Protein AF-A0A938Z737-F1 (afdb_monomer)

Sequence (144 aa):
MKSNNAAANGGSSPQPKPQPKPKRRRKRLPRWADRLITIVIILIGVGLMTWPWILDRLEASGVFNQISTVSSTVDALSEEERERILLQARSFNEQLAGEATEL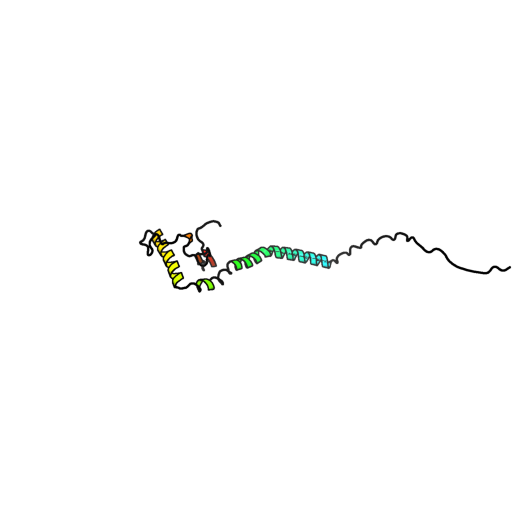PADQIEPYDQQLIFDRDPMMSWVEIPSIDVSMPIYHGTSEE

pLDDT: mean 71.48, std 18.71, range [34.88, 94.38]

Secondary structure (DSSP, 8-state):
---------------PPPPPPP-----PPPHHHHHHHHHHHHHHHHHHHHHHHHHHHHHTTTSTTSSSSSHHHHTTS-HHHHHHHHHHHHHHHHHHHT---SS-TTTSPPGGGTT-BTTBSEEEEEEEGGGTEEEEEESS----

Foldseek 3Di:
DDDDDDDDDDDDDDDDDDDDDDDPPPDPDPVVVVVVVVVVVVVVVVCVVCVVVVVVVVVVCVVVVPPPPVVVQVVVDDPVNVVVLVLLVQQVVCVVVVHDGPDDPVPRDDPQPRQDGPNDQFNAWDADPVVRDIGTDGPDDDPD

Nearest PDB structures (foldseek):
  4d7w-assembly1_A  TM=7.894E-01  e=2.690E-03  Streptococcus agalactiae COH1

Mean predicted aligned error: 19.84 Å

Radius of gyration: 42.16 Å; Cα contacts (8 Å, |Δi|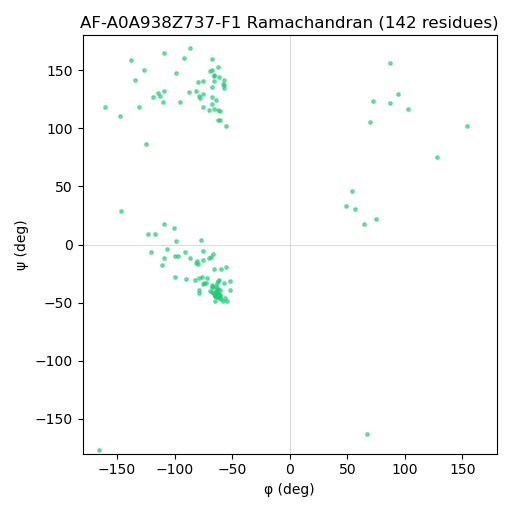>4): 63; chains: 1; bounding box: 107×69×103 Å

Solvent-accessible surface area (backbone atoms only — not comparable to full-atom values): 9421 Å² total; per-residue (Å²): 136,91,85,84,84,82,87,86,88,88,87,86,85,88,83,85,77,86,74,84,78,82,78,82,76,77,77,74,77,55,76,66,56,57,53,49,51,52,51,50,52,52,49,50,52,51,48,60,69,45,39,63,62,53,46,50,54,56,49,64,46,56,74,63,66,70,63,78,72,46,60,68,55,63,72,62,53,52,72,67,56,52,50,50,44,50,49,43,46,48,25,43,51,27,51,74,72,70,48,89,42,89,51,60,83,90,75,47,69,57,78,94,61,50,53,61,52,96,87,41,71,54,58,49,70,50,78,41,78,94,76,74,44,75,46,80,36,56,79,82,82,69,95,120

Structure (mmCIF, N/CA/C/O backbone):
data_AF-A0A938Z737-F1
#
_entry.id   AF-A0A938Z737-F1
#
loop_
_atom_site.group_PDB
_atom_site.id
_atom_site.type_symbol
_atom_site.label_atom_id
_atom_site.label_alt_id
_atom_site.label_comp_id
_atom_site.label_asym_id
_atom_site.label_entity_id
_atom_site.label_seq_id
_atom_site.pdbx_PDB_ins_code
_atom_site.Cartn_x
_atom_site.Cartn_y
_atom_site.Cartn_z
_atom_site.occupancy
_atom_site.B_iso_or_equiv
_atom_site.auth_seq_id
_atom_site.auth_comp_id
_atom_site.auth_asym_id
_atom_site.auth_atom_id
_atom_site.pdbx_PDB_model_num
ATOM 1 N N . MET A 1 1 ? 86.604 52.213 -77.328 1.00 43.50 1 MET A N 1
ATOM 2 C CA . MET A 1 1 ? 86.761 52.885 -76.019 1.00 43.50 1 MET A CA 1
ATOM 3 C C . MET A 1 1 ? 86.029 52.078 -74.962 1.00 43.50 1 MET A C 1
ATOM 5 O O . MET A 1 1 ? 84.977 51.530 -75.253 1.00 43.50 1 MET A O 1
ATOM 9 N N . LYS A 1 2 ? 86.669 51.932 -73.801 1.00 42.00 2 LYS A N 1
ATOM 10 C CA . LYS A 1 2 ? 86.234 51.166 -72.628 1.00 42.00 2 LYS A CA 1
ATOM 11 C C . LYS A 1 2 ? 84.979 51.773 -71.991 1.00 42.00 2 LYS A C 1
ATOM 13 O O . LYS A 1 2 ? 84.987 52.979 -71.781 1.00 42.00 2 LYS A O 1
ATOM 18 N N . SER A 1 3 ? 84.055 50.921 -71.546 1.00 44.44 3 SER A N 1
ATOM 19 C CA . SER A 1 3 ? 83.299 51.128 -70.302 1.00 44.44 3 SER A CA 1
ATOM 20 C C . SER A 1 3 ? 82.988 49.766 -69.687 1.00 44.44 3 SER A C 1
ATOM 22 O O . SER A 1 3 ? 82.225 48.983 -70.244 1.00 44.44 3 SER A O 1
ATOM 24 N N . ASN A 1 4 ? 83.627 49.488 -68.555 1.00 45.28 4 ASN A N 1
ATOM 25 C CA . ASN A 1 4 ? 83.365 48.341 -67.699 1.00 45.28 4 ASN A CA 1
ATOM 26 C C . ASN A 1 4 ? 82.338 48.716 -66.615 1.00 45.28 4 ASN A C 1
ATOM 28 O O . ASN A 1 4 ? 82.277 49.870 -66.201 1.00 45.28 4 ASN A O 1
ATOM 32 N N . ASN A 1 5 ? 81.740 47.663 -66.054 1.00 42.97 5 ASN A N 1
ATOM 33 C CA . ASN A 1 5 ? 81.481 47.440 -64.626 1.00 42.97 5 ASN A CA 1
ATOM 34 C C . ASN A 1 5 ? 80.148 47.820 -63.957 1.00 42.97 5 ASN A C 1
ATOM 36 O O . ASN A 1 5 ? 79.731 48.969 -63.920 1.00 42.97 5 ASN A O 1
ATOM 40 N N . ALA A 1 6 ? 79.675 46.772 -63.261 1.00 41.12 6 ALA A N 1
ATOM 41 C CA . ALA A 1 6 ? 79.116 46.705 -61.907 1.00 41.12 6 ALA A CA 1
ATOM 42 C C . ALA A 1 6 ? 77.735 47.350 -61.694 1.00 41.12 6 ALA A C 1
ATOM 44 O O . ALA A 1 6 ? 77.565 48.554 -61.773 1.00 41.12 6 ALA A O 1
ATOM 45 N N . ALA A 1 7 ? 76.671 46.559 -61.563 1.00 43.31 7 ALA A N 1
ATOM 46 C CA . ALA A 1 7 ? 76.305 45.731 -60.407 1.00 43.31 7 ALA A CA 1
ATOM 47 C C . ALA A 1 7 ? 75.809 46.534 -59.190 1.00 43.31 7 ALA A C 1
ATOM 49 O O . ALA A 1 7 ? 76.548 47.308 -58.593 1.00 43.31 7 ALA A O 1
ATOM 50 N N . ALA A 1 8 ? 74.592 46.149 -58.787 1.00 41.94 8 ALA A N 1
ATOM 51 C CA . ALA A 1 8 ? 74.086 46.035 -57.421 1.00 41.94 8 ALA A CA 1
ATOM 52 C C . ALA A 1 8 ? 73.148 47.133 -56.869 1.00 41.94 8 ALA A C 1
ATOM 54 O O . ALA A 1 8 ? 73.544 48.247 -56.553 1.00 41.94 8 ALA A O 1
ATOM 55 N N . ASN A 1 9 ? 71.934 46.640 -56.590 1.00 38.84 9 ASN A N 1
ATOM 56 C CA . ASN A 1 9 ? 71.134 46.826 -55.376 1.00 38.84 9 ASN A CA 1
ATOM 57 C C . ASN A 1 9 ? 70.206 48.037 -55.228 1.00 38.84 9 ASN A C 1
ATOM 59 O O . ASN A 1 9 ? 70.630 49.177 -55.094 1.00 38.84 9 ASN A O 1
ATOM 63 N N . GLY A 1 10 ? 68.927 47.707 -55.013 1.00 36.62 10 GLY A N 1
ATOM 64 C CA . GLY A 1 10 ? 68.066 48.451 -54.097 1.00 36.62 10 GLY A CA 1
ATOM 65 C C . GLY A 1 10 ? 66.580 48.358 -54.429 1.00 36.62 10 GLY A C 1
ATOM 66 O O . GLY A 1 10 ? 66.112 49.079 -55.298 1.00 36.62 10 GLY A O 1
ATOM 67 N N . GLY A 1 11 ? 65.829 47.532 -53.690 1.00 34.88 11 GLY A N 1
ATOM 68 C CA . GLY A 1 11 ? 64.378 47.717 -53.538 1.00 34.88 11 GLY A CA 1
ATOM 69 C C . GLY A 1 11 ? 63.512 46.497 -53.835 1.00 34.88 11 GLY A C 1
ATOM 70 O O . GLY A 1 11 ? 62.837 46.440 -54.857 1.00 34.88 11 GLY A O 1
ATOM 71 N N . SER A 1 12 ? 63.483 45.533 -52.917 1.00 42.31 12 SER A N 1
ATOM 72 C CA . SER A 1 12 ? 62.496 44.451 -52.901 1.00 42.31 12 SER A CA 1
ATOM 73 C C . SER A 1 12 ? 61.312 44.774 -51.976 1.00 42.31 12 SER A C 1
ATOM 75 O O . SER A 1 12 ? 61.510 44.908 -50.770 1.00 42.31 12 SER A O 1
ATOM 77 N N . SER A 1 13 ? 60.106 44.751 -52.575 1.00 49.00 13 SER A N 1
ATOM 78 C CA . SER A 1 13 ? 58.778 44.386 -52.013 1.00 49.00 13 SER A CA 1
ATOM 79 C C . SER A 1 13 ? 57.934 45.470 -51.300 1.00 49.00 13 SER A C 1
ATOM 81 O O . SER A 1 13 ? 58.518 46.394 -50.745 1.00 49.00 13 SER A O 1
ATOM 83 N N . PRO A 1 14 ? 56.577 45.346 -51.195 1.00 53.72 14 PRO A N 1
ATOM 84 C CA . PRO A 1 14 ? 55.644 44.350 -51.775 1.00 53.72 14 PRO A CA 1
ATOM 85 C C . PRO A 1 14 ? 54.313 44.926 -52.348 1.00 53.72 14 PRO A C 1
ATOM 87 O O . PRO A 1 14 ? 53.792 45.920 -51.858 1.00 53.72 14 PRO A O 1
ATOM 90 N N . GLN A 1 15 ? 53.633 44.193 -53.242 1.00 44.22 15 GLN A N 1
ATOM 91 C CA . GLN A 1 15 ? 52.183 43.960 -53.069 1.00 44.22 15 GLN A CA 1
ATOM 92 C C . GLN A 1 15 ? 51.690 42.747 -53.883 1.00 44.22 15 GLN A C 1
ATOM 94 O O . GLN A 1 15 ? 51.787 42.748 -55.113 1.00 44.22 15 GLN A O 1
ATOM 99 N N . PRO A 1 16 ? 51.157 41.694 -53.234 1.00 52.06 16 PRO A N 1
ATOM 100 C CA . PRO A 1 16 ? 50.584 40.556 -53.934 1.00 52.06 16 PRO A CA 1
ATOM 101 C C . PRO A 1 16 ? 49.151 40.876 -54.379 1.00 52.06 16 PRO A C 1
ATOM 103 O O . PRO A 1 16 ? 48.325 41.347 -53.597 1.00 52.06 16 PRO A O 1
ATOM 106 N N . LYS A 1 17 ? 48.850 40.593 -55.652 1.00 51.50 17 LYS A N 1
ATOM 107 C CA . LYS A 1 17 ? 47.490 40.653 -56.210 1.00 51.50 17 LYS A CA 1
ATOM 108 C C . LYS A 1 17 ? 46.548 39.727 -55.416 1.00 51.50 17 LYS A C 1
ATOM 110 O O . LYS A 1 17 ? 46.961 38.619 -55.062 1.00 51.50 17 LYS A O 1
ATOM 115 N N . PRO A 1 18 ? 45.288 40.128 -55.168 1.00 49.91 18 PRO A N 1
ATOM 116 C CA . PRO A 1 18 ? 44.345 39.317 -54.409 1.00 49.91 18 PRO A CA 1
ATOM 117 C C . PRO A 1 18 ? 44.013 38.034 -55.179 1.00 49.91 18 PRO A C 1
ATOM 119 O O . PRO A 1 18 ? 43.451 38.075 -56.273 1.00 49.91 18 PRO A O 1
ATOM 122 N N . GLN A 1 19 ? 44.371 36.883 -54.607 1.00 57.03 19 GLN A N 1
ATOM 123 C CA . GLN A 1 19 ? 43.980 35.579 -55.137 1.00 57.03 19 GLN A CA 1
ATOM 124 C C . GLN A 1 19 ? 42.498 35.300 -54.825 1.00 57.03 19 GLN A C 1
ATOM 126 O O . GLN A 1 19 ? 42.032 35.608 -53.722 1.00 57.03 19 GLN A O 1
ATOM 131 N N . PRO A 1 20 ? 41.735 34.702 -55.758 1.00 54.59 20 PRO A N 1
ATOM 132 C CA . PRO A 1 20 ? 40.335 34.376 -55.525 1.00 54.59 20 PRO A CA 1
ATOM 133 C C . PRO A 1 20 ? 40.206 33.278 -54.458 1.00 54.59 20 PRO A C 1
ATOM 135 O O . PRO A 1 20 ? 40.811 32.211 -54.559 1.00 54.59 20 PRO A O 1
ATOM 138 N N . LYS A 1 21 ? 39.393 33.545 -53.427 1.00 52.56 21 LYS A N 1
ATOM 139 C CA . LYS A 1 21 ? 39.123 32.613 -52.320 1.00 52.56 21 LYS A CA 1
ATOM 140 C C . LYS A 1 21 ? 38.563 31.280 -52.850 1.00 52.56 21 LYS A C 1
ATOM 142 O O . LYS A 1 21 ? 37.654 31.298 -53.686 1.00 52.56 21 LYS A O 1
ATOM 147 N N . PRO A 1 22 ? 39.018 30.122 -52.339 1.00 46.31 22 PRO A N 1
ATOM 148 C CA . PRO A 1 22 ? 38.510 28.833 -52.784 1.00 46.31 22 PRO A CA 1
ATOM 149 C C . PRO A 1 22 ? 37.044 28.669 -52.360 1.00 46.31 22 PRO A C 1
ATOM 151 O O . PRO A 1 22 ? 36.707 28.694 -51.174 1.00 46.31 22 PRO A O 1
ATOM 154 N N . LYS A 1 23 ? 36.150 28.481 -53.339 1.00 55.12 23 LYS A N 1
ATOM 155 C CA . LYS A 1 23 ? 34.753 28.104 -53.089 1.00 55.12 23 LYS A CA 1
ATOM 156 C C . LYS A 1 23 ? 34.732 26.738 -52.395 1.00 55.12 23 LYS A C 1
ATOM 158 O O . LYS A 1 23 ? 35.144 25.736 -52.979 1.00 55.12 23 LYS A O 1
ATOM 163 N N . ARG A 1 24 ? 34.244 26.694 -51.148 1.00 57.75 24 ARG A N 1
ATOM 164 C CA . ARG A 1 24 ? 34.036 25.465 -50.360 1.00 57.75 24 ARG A CA 1
ATOM 165 C C . ARG A 1 24 ? 33.147 24.497 -51.154 1.00 57.75 24 ARG A C 1
ATOM 167 O O . ARG A 1 24 ? 31.929 24.661 -51.206 1.00 57.75 24 ARG A O 1
ATOM 174 N N . ARG A 1 25 ? 33.749 23.478 -51.778 1.00 56.22 25 ARG A N 1
ATOM 175 C CA . ARG A 1 25 ? 33.016 22.337 -52.343 1.00 56.22 25 ARG A CA 1
ATOM 176 C C . ARG A 1 25 ? 32.316 21.625 -51.189 1.00 56.22 25 ARG A C 1
ATOM 178 O O . ARG A 1 25 ? 32.967 20.955 -50.391 1.00 56.22 25 ARG A O 1
ATOM 185 N N . ARG A 1 26 ? 30.991 21.767 -51.099 1.00 61.38 26 ARG A N 1
ATOM 186 C CA . ARG A 1 26 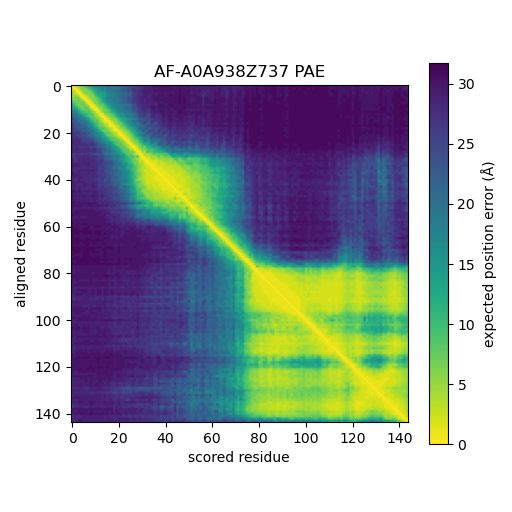? 30.166 20.887 -50.266 1.00 61.38 26 ARG A CA 1
ATOM 187 C C . ARG A 1 26 ? 30.360 19.471 -50.806 1.00 61.38 26 ARG A C 1
ATOM 189 O O . ARG A 1 26 ? 29.931 19.171 -51.919 1.00 61.38 26 ARG A O 1
ATOM 196 N N . LYS A 1 27 ? 31.094 18.637 -50.067 1.00 58.47 27 LYS A N 1
ATOM 197 C CA . LYS A 1 27 ? 31.225 17.214 -50.383 1.00 58.47 27 LYS A CA 1
ATOM 198 C C . LYS A 1 27 ? 29.816 16.634 -50.310 1.00 58.47 27 LYS A C 1
ATOM 200 O O . LYS A 1 27 ? 29.184 16.698 -49.260 1.00 58.47 27 LYS A O 1
ATOM 205 N N . ARG A 1 28 ? 29.294 16.170 -51.446 1.00 63.72 28 ARG A N 1
ATOM 206 C CA . ARG A 1 28 ? 27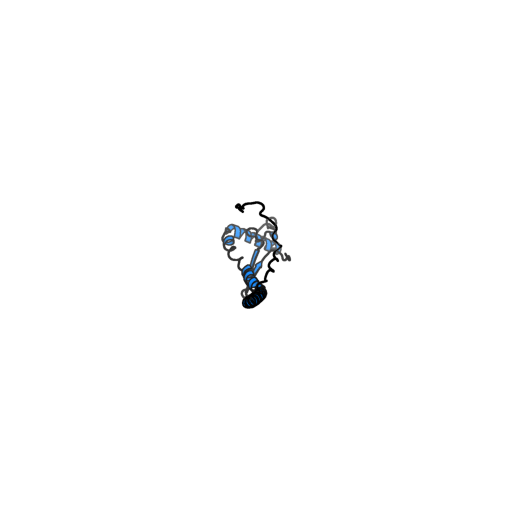.995 15.498 -51.485 1.00 63.72 28 ARG A CA 1
ATOM 207 C C . ARG A 1 28 ? 28.147 14.220 -50.671 1.00 63.72 28 ARG A C 1
ATOM 209 O O . ARG A 1 28 ? 29.079 13.456 -50.927 1.00 63.72 28 ARG A O 1
ATOM 216 N N . LEU A 1 29 ? 27.290 14.050 -49.669 1.00 63.47 29 LEU A N 1
ATOM 217 C CA . LEU A 1 29 ? 27.252 12.822 -48.892 1.00 63.47 29 LEU A CA 1
ATOM 218 C C . LEU A 1 29 ? 27.018 11.659 -49.870 1.00 63.47 29 LEU A C 1
ATOM 220 O O . LEU A 1 29 ? 26.241 11.793 -50.822 1.00 63.47 29 LEU A O 1
ATOM 224 N N . PRO A 1 30 ? 27.766 10.560 -49.734 1.00 67.88 30 PRO A N 1
ATOM 225 C CA . PRO A 1 30 ? 27.609 9.421 -50.617 1.00 67.88 30 PRO A CA 1
ATOM 226 C C . PRO A 1 30 ? 26.222 8.802 -50.397 1.00 67.88 30 PRO A C 1
ATOM 228 O O . PRO A 1 30 ? 25.733 8.761 -49.276 1.00 67.88 30 PRO A O 1
ATOM 231 N N . ARG A 1 31 ? 25.586 8.291 -51.459 1.00 70.38 31 ARG A N 1
ATOM 232 C CA . ARG A 1 31 ? 24.196 7.778 -51.429 1.00 70.38 31 ARG A CA 1
ATOM 233 C C . ARG A 1 31 ? 23.936 6.685 -50.377 1.00 70.38 31 ARG A C 1
ATOM 235 O O . ARG A 1 31 ? 22.787 6.431 -50.035 1.00 70.38 31 ARG A O 1
ATOM 242 N N . TRP A 1 32 ? 24.984 6.025 -49.877 1.00 75.25 32 TRP A N 1
ATOM 243 C CA . TRP A 1 32 ? 24.875 5.063 -48.778 1.00 75.25 32 TRP A CA 1
ATOM 244 C C . TRP A 1 32 ? 24.600 5.735 -47.424 1.00 75.25 32 TRP A C 1
ATOM 246 O O . TRP A 1 32 ? 23.934 5.133 -46.591 1.00 75.25 32 TRP A O 1
ATOM 256 N N . ALA A 1 33 ? 25.042 6.983 -47.227 1.00 78.12 33 ALA A N 1
ATOM 257 C CA . ALA A 1 33 ? 24.758 7.766 -46.028 1.00 78.12 33 ALA A CA 1
ATOM 258 C C . ALA A 1 33 ? 23.279 8.167 -45.967 1.00 78.12 33 ALA A C 1
ATOM 260 O O . ALA A 1 33 ? 22.675 8.045 -44.910 1.00 78.12 33 ALA A O 1
ATOM 261 N N . ASP A 1 34 ? 22.669 8.538 -47.100 1.00 77.75 34 ASP A N 1
ATOM 262 C CA . ASP A 1 34 ? 21.225 8.811 -47.158 1.00 77.75 34 ASP A CA 1
ATOM 263 C C . ASP A 1 34 ? 20.410 7.560 -46.796 1.00 77.75 34 ASP A C 1
ATOM 265 O O . ASP A 1 34 ? 19.482 7.643 -45.998 1.00 77.75 34 ASP A O 1
ATOM 269 N N . ARG A 1 35 ? 20.804 6.377 -47.296 1.00 82.94 35 ARG A N 1
ATOM 270 C CA . ARG A 1 35 ? 20.167 5.103 -46.914 1.00 82.94 35 ARG A CA 1
ATOM 271 C C . ARG A 1 35 ? 20.327 4.798 -45.424 1.00 82.94 35 ARG A C 1
ATOM 273 O O . ARG A 1 35 ? 19.383 4.326 -44.803 1.00 82.94 35 ARG A O 1
ATOM 280 N N . LEU A 1 36 ? 21.495 5.086 -44.851 1.00 86.06 36 LEU A N 1
ATOM 281 C CA . LEU A 1 36 ? 21.764 4.897 -43.425 1.00 86.06 36 LEU A CA 1
ATOM 282 C C . LEU A 1 36 ? 20.913 5.850 -42.574 1.00 86.06 36 LEU A C 1
ATOM 284 O O . LEU A 1 36 ? 20.309 5.415 -41.602 1.00 86.06 36 LEU A O 1
ATOM 288 N N . ILE A 1 37 ? 20.777 7.112 -42.988 1.00 85.12 37 ILE A N 1
ATOM 289 C CA . ILE A 1 37 ? 19.903 8.098 -42.338 1.00 85.12 37 ILE A CA 1
ATOM 290 C C . ILE A 1 37 ? 18.441 7.643 -42.390 1.00 85.12 37 ILE A C 1
ATOM 292 O O . ILE A 1 37 ? 17.760 7.686 -41.371 1.00 85.12 37 ILE A O 1
ATOM 296 N N . THR A 1 38 ? 17.958 7.153 -43.537 1.00 85.62 38 THR A N 1
ATOM 297 C CA . THR A 1 38 ? 16.594 6.612 -43.646 1.00 85.62 38 THR A CA 1
ATOM 298 C C . THR A 1 38 ? 16.379 5.423 -42.710 1.00 85.62 38 THR A C 1
ATOM 300 O O . THR A 1 38 ? 15.367 5.380 -42.017 1.00 85.62 38 THR A O 1
ATOM 303 N N . ILE A 1 39 ? 17.336 4.492 -42.632 1.00 87.75 39 ILE A N 1
ATOM 304 C CA . ILE A 1 39 ? 17.268 3.348 -41.710 1.00 87.75 39 ILE A CA 1
ATOM 305 C C . ILE A 1 39 ? 17.233 3.825 -40.252 1.00 87.75 39 ILE A C 1
ATOM 307 O O . ILE A 1 39 ? 16.408 3.349 -39.481 1.00 87.75 39 ILE A O 1
ATOM 311 N N . VAL A 1 40 ? 18.069 4.797 -39.879 1.00 89.44 40 VAL A N 1
ATOM 312 C CA . VAL A 1 40 ? 18.098 5.360 -38.519 1.00 89.44 40 VAL A CA 1
ATOM 313 C C . VAL A 1 40 ? 16.777 6.043 -38.166 1.00 89.44 40 VAL A C 1
ATOM 315 O O . VAL A 1 40 ? 16.265 5.829 -37.074 1.00 89.44 40 VAL A O 1
ATOM 318 N N . ILE A 1 41 ? 16.181 6.810 -39.081 1.00 89.31 41 ILE A N 1
ATOM 319 C CA . ILE A 1 41 ? 14.879 7.459 -38.851 1.00 89.31 41 ILE A CA 1
ATOM 320 C C . ILE A 1 41 ? 13.770 6.416 -38.663 1.00 89.31 41 ILE A C 1
ATOM 322 O O . ILE A 1 41 ? 12.947 6.558 -37.761 1.00 89.31 41 ILE A O 1
ATOM 326 N N . ILE A 1 42 ? 13.766 5.347 -39.466 1.00 88.94 42 ILE A N 1
ATOM 327 C CA . ILE A 1 42 ? 12.814 4.240 -39.309 1.00 88.94 42 ILE A CA 1
ATOM 328 C C . ILE A 1 42 ? 13.014 3.548 -37.955 1.00 88.94 42 ILE A C 1
ATOM 330 O O . ILE A 1 42 ? 12.035 3.293 -37.262 1.00 88.94 42 ILE A O 1
ATOM 334 N N . LEU A 1 43 ? 14.259 3.298 -37.538 1.00 88.06 43 LEU A N 1
ATOM 335 C CA . LEU A 1 43 ? 14.564 2.702 -36.232 1.00 88.06 43 LEU A CA 1
ATOM 336 C C . LEU A 1 43 ? 14.129 3.591 -35.064 1.00 88.06 43 LEU A C 1
ATOM 338 O O . LEU A 1 43 ? 13.628 3.071 -34.075 1.00 88.06 43 LEU A O 1
ATOM 342 N N . ILE A 1 44 ? 14.266 4.914 -35.182 1.00 87.56 44 ILE A N 1
ATOM 343 C CA . ILE A 1 44 ? 13.757 5.862 -34.182 1.00 87.56 44 ILE A CA 1
ATOM 344 C C . ILE A 1 44 ? 12.227 5.796 -34.121 1.00 87.56 44 ILE A C 1
ATOM 346 O O . ILE A 1 44 ? 11.668 5.738 -33.032 1.00 87.56 44 ILE A O 1
ATOM 350 N N . GLY A 1 45 ? 11.545 5.758 -35.270 1.00 86.81 45 GLY A N 1
ATOM 351 C CA . GLY A 1 45 ? 10.085 5.637 -35.327 1.00 86.81 45 GLY A CA 1
ATOM 352 C C . GLY A 1 45 ? 9.570 4.328 -34.724 1.00 86.81 45 GLY A C 1
ATOM 353 O O . GLY A 1 45 ? 8.638 4.345 -33.926 1.00 86.81 45 GLY A O 1
ATOM 354 N N . VAL A 1 46 ? 10.214 3.201 -35.044 1.00 86.75 46 VAL A N 1
ATOM 355 C CA . VAL A 1 46 ? 9.904 1.896 -34.438 1.00 86.75 46 VAL A CA 1
ATOM 356 C C . VAL A 1 46 ? 10.196 1.925 -32.942 1.00 86.75 46 VAL A C 1
ATOM 358 O O . VAL A 1 46 ? 9.346 1.513 -32.166 1.00 86.75 46 VAL A O 1
ATOM 361 N N . GLY A 1 47 ? 11.340 2.483 -32.538 1.00 82.94 47 GLY A N 1
ATOM 362 C CA . GLY A 1 47 ? 11.721 2.653 -31.140 1.00 82.94 47 GLY A CA 1
ATOM 363 C C . GLY A 1 47 ? 10.680 3.436 -30.346 1.00 82.94 47 GLY A C 1
ATOM 364 O O . GLY A 1 47 ? 10.286 2.970 -29.286 1.00 82.94 47 GLY A O 1
ATOM 365 N N . LEU A 1 48 ? 10.175 4.552 -30.886 1.00 82.50 48 LEU A N 1
ATOM 366 C CA . LEU A 1 48 ? 9.101 5.358 -30.292 1.00 82.50 48 LEU A CA 1
ATOM 367 C C . LEU A 1 48 ? 7.755 4.623 -30.251 1.00 82.50 48 LEU A C 1
ATOM 369 O O . LEU A 1 48 ? 7.014 4.773 -29.288 1.00 82.50 48 LEU A O 1
ATOM 373 N N . MET A 1 49 ? 7.436 3.813 -31.264 1.00 80.12 49 MET A N 1
ATOM 374 C CA . MET A 1 49 ? 6.195 3.029 -31.299 1.00 80.12 49 MET A CA 1
ATOM 375 C C . MET A 1 49 ? 6.224 1.857 -30.311 1.00 80.12 49 MET A C 1
ATOM 377 O O . MET A 1 49 ? 5.202 1.514 -29.728 1.00 80.12 49 MET A O 1
ATOM 381 N N . THR A 1 50 ? 7.400 1.265 -30.089 1.00 75.69 50 THR A N 1
ATOM 382 C CA . THR A 1 50 ? 7.620 0.224 -29.074 1.00 75.69 50 THR A CA 1
ATOM 383 C C . THR A 1 50 ? 7.956 0.788 -27.694 1.00 75.69 50 THR A C 1
ATOM 385 O O . THR A 1 50 ? 7.940 0.041 -26.722 1.00 75.69 50 THR A O 1
ATOM 388 N N . TRP A 1 51 ? 8.254 2.086 -27.591 1.00 73.44 51 TRP A N 1
ATOM 389 C CA . TRP A 1 51 ? 8.571 2.784 -26.344 1.00 73.44 51 TRP A CA 1
ATOM 390 C C . TRP A 1 51 ? 7.489 2.616 -25.272 1.00 73.44 51 TRP A C 1
ATOM 392 O O . TRP A 1 51 ? 7.857 2.215 -24.171 1.00 73.44 51 TRP A O 1
ATOM 402 N N . PRO A 1 52 ? 6.181 2.811 -25.560 1.00 68.50 52 PRO A N 1
ATOM 403 C CA . PRO A 1 52 ? 5.138 2.569 -24.565 1.00 68.50 52 PRO A CA 1
ATOM 404 C C . PRO A 1 52 ? 5.084 1.106 -24.110 1.00 68.50 52 PRO A C 1
ATOM 406 O O . PRO A 1 52 ? 4.842 0.861 -22.946 1.00 68.50 52 PRO A O 1
ATOM 409 N N . TRP A 1 53 ? 5.422 0.134 -24.963 1.00 62.88 53 TRP A N 1
ATOM 410 C CA . TRP A 1 53 ? 5.400 -1.292 -24.597 1.00 62.88 53 TRP A CA 1
ATOM 411 C C . TRP A 1 53 ? 6.624 -1.736 -23.775 1.00 62.88 53 TRP A C 1
ATOM 413 O O . TRP A 1 53 ? 6.567 -2.679 -22.987 1.00 62.88 53 TRP A O 1
ATOM 423 N N . ILE A 1 54 ? 7.763 -1.064 -23.972 1.00 61.53 54 ILE A N 1
ATOM 424 C CA . ILE A 1 54 ? 8.984 -1.271 -23.182 1.00 61.53 54 ILE A CA 1
ATOM 425 C C . ILE A 1 54 ? 8.858 -0.561 -21.833 1.00 61.53 54 ILE A C 1
ATOM 427 O O . ILE A 1 54 ? 9.275 -1.126 -20.826 1.00 61.53 54 ILE A O 1
ATOM 431 N N . LEU A 1 55 ? 8.260 0.635 -21.810 1.00 58.38 55 LEU A N 1
ATOM 432 C CA . LEU A 1 55 ? 7.900 1.314 -20.570 1.00 58.38 55 LEU A CA 1
ATOM 433 C C . LEU A 1 55 ? 6.833 0.533 -19.807 1.00 58.38 55 LEU A C 1
ATOM 435 O O . LEU A 1 55 ? 7.080 0.264 -18.646 1.00 58.38 55 LEU A O 1
ATOM 439 N N . ASP A 1 56 ? 5.780 0.021 -20.450 1.00 56.38 56 ASP A N 1
ATOM 440 C CA . ASP A 1 56 ? 4.804 -0.879 -19.814 1.00 56.38 56 ASP A CA 1
ATOM 441 C C . ASP A 1 56 ? 5.484 -2.121 -19.223 1.00 56.38 56 ASP A C 1
ATOM 443 O O . ASP A 1 56 ? 5.061 -2.615 -18.189 1.00 56.38 56 ASP A O 1
ATOM 447 N N . ARG A 1 57 ? 6.571 -2.633 -19.823 1.00 56.94 57 ARG A N 1
ATOM 448 C CA . ARG A 1 57 ? 7.357 -3.727 -19.221 1.00 56.94 57 ARG A CA 1
ATOM 449 C C . ARG A 1 57 ? 8.242 -3.293 -18.057 1.00 56.94 57 ARG A C 1
ATOM 451 O O . ARG A 1 57 ? 8.455 -4.100 -17.155 1.00 56.94 57 ARG A O 1
ATOM 458 N N . LEU A 1 58 ? 8.785 -2.078 -18.080 1.00 55.97 58 LEU A N 1
ATOM 459 C CA . LEU A 1 58 ? 9.555 -1.517 -16.964 1.00 55.97 58 LEU A CA 1
ATOM 460 C C . LEU A 1 58 ? 8.635 -1.061 -15.815 1.00 55.97 58 LEU A C 1
ATOM 462 O O . LEU A 1 58 ? 9.025 -1.127 -14.657 1.00 55.97 58 LEU A O 1
ATOM 466 N N . GLU A 1 59 ? 7.397 -0.682 -16.119 1.00 47.78 59 GLU A N 1
ATOM 467 C CA . GLU A 1 59 ? 6.373 -0.223 -15.176 1.00 47.78 59 GLU A CA 1
ATOM 468 C C . GLU A 1 59 ? 5.526 -1.398 -14.651 1.00 47.78 59 GLU A C 1
ATOM 470 O O . GLU A 1 59 ? 5.207 -1.444 -13.466 1.00 47.78 59 GLU A O 1
ATOM 475 N N . ALA A 1 60 ? 5.343 -2.467 -15.438 1.00 45.56 60 ALA A N 1
ATOM 476 C CA . ALA A 1 60 ? 4.909 -3.781 -14.941 1.00 45.56 60 ALA A CA 1
ATOM 477 C C . ALA A 1 60 ? 5.988 -4.493 -14.103 1.00 45.56 60 ALA A C 1
ATOM 479 O O . ALA A 1 60 ? 5.694 -5.464 -13.411 1.00 45.56 60 ALA A O 1
ATOM 480 N N . SER A 1 61 ? 7.232 -4.000 -14.117 1.00 47.94 61 SER A N 1
ATOM 481 C CA . SER A 1 61 ? 8.246 -4.340 -13.106 1.00 47.94 61 SER A CA 1
ATOM 482 C C . SER A 1 61 ? 8.391 -3.274 -12.007 1.00 47.94 61 SER A C 1
ATOM 484 O O . SER A 1 61 ? 9.189 -3.446 -11.088 1.00 47.94 61 SER A O 1
ATOM 486 N N . GLY A 1 62 ? 7.566 -2.221 -12.037 1.00 49.56 62 GLY A N 1
ATOM 487 C CA . GLY A 1 62 ? 7.406 -1.239 -10.961 1.00 49.56 62 GLY A CA 1
ATOM 488 C C . GLY A 1 62 ? 6.458 -1.708 -9.855 1.00 49.56 62 GLY A C 1
ATOM 489 O O . GLY A 1 62 ? 6.710 -1.422 -8.691 1.00 49.56 62 GLY A O 1
ATOM 490 N N . VAL A 1 63 ? 5.449 -2.527 -10.180 1.00 44.62 63 VAL A N 1
ATOM 491 C CA . VAL A 1 63 ? 4.609 -3.205 -9.166 1.00 44.62 63 VAL A CA 1
ATOM 492 C C . VAL A 1 63 ? 5.308 -4.448 -8.584 1.00 44.62 63 VAL A C 1
ATOM 494 O O . VAL A 1 63 ? 4.971 -4.909 -7.499 1.00 44.62 63 VAL A O 1
ATOM 497 N N . PHE A 1 64 ? 6.355 -4.960 -9.241 1.00 43.47 64 PHE A N 1
ATOM 498 C CA . PHE A 1 64 ? 7.093 -6.147 -8.779 1.00 43.47 64 PHE A CA 1
ATOM 499 C C . PHE A 1 64 ? 8.290 -5.846 -7.855 1.00 43.47 64 PHE A C 1
ATOM 501 O O . PHE A 1 64 ? 8.877 -6.770 -7.294 1.00 43.47 64 PHE A O 1
ATOM 508 N N . ASN A 1 65 ? 8.648 -4.573 -7.650 1.00 45.78 65 ASN A N 1
ATOM 509 C CA . ASN A 1 65 ? 9.771 -4.160 -6.794 1.00 45.78 65 ASN A CA 1
ATOM 510 C C . ASN A 1 65 ? 9.354 -3.680 -5.392 1.00 45.78 65 ASN A C 1
ATOM 512 O O . ASN A 1 65 ? 10.174 -3.109 -4.675 1.00 45.78 65 ASN A O 1
ATOM 516 N N . GLN A 1 66 ? 8.116 -3.946 -4.970 1.00 43.75 66 GLN A N 1
ATOM 517 C CA . GLN A 1 66 ? 7.668 -3.691 -3.595 1.00 43.75 66 GLN A CA 1
ATOM 518 C C . GLN A 1 66 ? 7.435 -4.975 -2.782 1.00 43.75 66 GLN A C 1
ATOM 520 O O . GLN A 1 66 ? 6.787 -4.938 -1.747 1.00 43.75 66 GLN A O 1
ATOM 525 N N . ILE A 1 67 ? 7.985 -6.118 -3.219 1.00 45.25 67 ILE A N 1
ATOM 526 C CA . ILE A 1 67 ? 7.865 -7.397 -2.485 1.00 45.25 67 ILE A CA 1
ATOM 527 C C . ILE A 1 67 ? 9.230 -7.994 -2.079 1.00 45.25 67 ILE A C 1
ATOM 529 O O . ILE A 1 67 ? 9.273 -8.927 -1.285 1.00 45.25 67 ILE A O 1
ATOM 533 N N . SER A 1 68 ? 10.380 -7.441 -2.495 1.00 44.56 68 SER A N 1
ATOM 534 C CA . SER A 1 68 ? 11.684 -7.938 -1.998 1.00 44.56 68 SER A CA 1
ATOM 535 C C . SER A 1 68 ? 12.285 -7.142 -0.836 1.00 44.56 68 SER A C 1
ATOM 537 O O . SER A 1 68 ? 13.262 -7.600 -0.252 1.00 44.56 68 SER A O 1
ATOM 539 N N . THR A 1 69 ? 11.726 -5.980 -0.482 1.00 44.97 69 THR A N 1
ATOM 540 C CA . THR A 1 69 ? 12.236 -5.135 0.624 1.00 44.97 69 THR A CA 1
ATOM 541 C C . THR A 1 69 ? 11.228 -4.976 1.765 1.00 44.97 69 THR A C 1
ATOM 543 O O . THR A 1 69 ? 11.458 -4.191 2.673 1.00 44.97 69 THR A O 1
ATOM 546 N N . VAL A 1 70 ? 10.124 -5.731 1.749 1.00 45.06 70 VAL A N 1
ATOM 547 C CA . VAL A 1 70 ? 9.173 -5.778 2.878 1.00 45.06 70 VAL A CA 1
ATOM 548 C C . VAL A 1 70 ? 9.195 -7.133 3.593 1.00 45.06 70 VAL A C 1
ATOM 550 O O . VAL A 1 70 ? 8.850 -7.213 4.766 1.00 45.06 70 VAL A O 1
ATOM 553 N N . SER A 1 71 ? 9.740 -8.191 2.974 1.00 43.62 71 SER A N 1
ATOM 554 C CA . SER A 1 71 ? 10.034 -9.428 3.719 1.00 43.62 71 SER A CA 1
ATOM 555 C C . SER A 1 71 ? 11.086 -9.194 4.81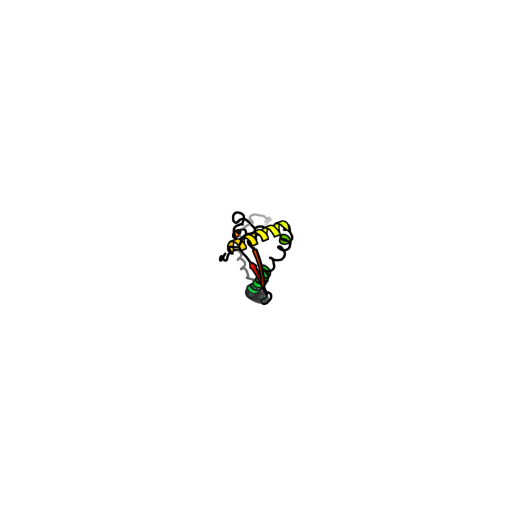0 1.00 43.62 71 SER A C 1
ATOM 557 O O . SER A 1 71 ? 11.001 -9.795 5.867 1.00 43.62 71 SER A O 1
ATOM 559 N N . SER A 1 72 ? 12.047 -8.286 4.603 1.00 43.16 72 SER A N 1
ATOM 560 C CA . SER A 1 72 ? 13.097 -8.004 5.592 1.00 43.16 72 SER A CA 1
ATOM 561 C C . SER A 1 72 ? 12.686 -7.045 6.714 1.00 43.16 72 SER A C 1
ATOM 563 O O . SER A 1 72 ? 13.401 -6.968 7.707 1.00 43.16 72 SER A O 1
ATOM 565 N N . THR A 1 73 ? 11.586 -6.299 6.570 1.00 47.41 73 THR A N 1
ATOM 566 C CA . THR A 1 73 ? 11.060 -5.410 7.625 1.00 47.41 73 THR A CA 1
ATOM 567 C C . THR A 1 73 ? 9.895 -6.039 8.388 1.00 47.41 73 THR A C 1
ATOM 569 O O . THR A 1 73 ? 9.772 -5.787 9.583 1.00 47.41 73 THR A O 1
ATOM 572 N N . VAL A 1 74 ? 9.110 -6.933 7.771 1.00 48.28 74 VAL A N 1
ATOM 573 C CA . VAL A 1 74 ? 8.108 -7.741 8.495 1.00 48.28 74 VAL A CA 1
ATOM 574 C C . VAL A 1 74 ? 8.770 -8.854 9.321 1.00 48.28 74 VAL A C 1
ATOM 576 O O . VAL A 1 74 ? 8.326 -9.106 10.436 1.00 48.28 74 VAL A O 1
ATOM 579 N N . ASP A 1 75 ? 9.889 -9.431 8.861 1.00 49.06 75 ASP A N 1
ATOM 580 C CA . ASP A 1 75 ? 10.702 -10.376 9.656 1.00 49.06 75 ASP A CA 1
ATOM 581 C C . ASP A 1 75 ? 11.548 -9.690 10.756 1.00 49.06 75 ASP A C 1
ATOM 583 O O . ASP A 1 75 ? 12.206 -10.367 11.548 1.00 49.06 75 ASP A O 1
ATOM 587 N N . ALA A 1 76 ? 11.565 -8.351 10.806 1.00 52.12 76 ALA A N 1
ATOM 588 C CA . ALA A 1 76 ? 12.316 -7.572 11.796 1.00 52.12 76 ALA A CA 1
ATOM 589 C C . ALA A 1 76 ? 11.459 -7.058 12.965 1.00 52.12 76 ALA A C 1
ATOM 591 O O . ALA A 1 76 ? 12.019 -6.560 13.944 1.00 52.12 76 ALA A O 1
ATOM 592 N N . LEU A 1 77 ? 10.129 -7.174 12.883 1.00 57.66 77 LEU A N 1
ATOM 593 C CA . LEU A 1 77 ? 9.243 -6.864 14.002 1.00 57.66 77 LEU A CA 1
ATOM 594 C C . LEU A 1 77 ? 9.327 -7.988 15.026 1.00 57.66 77 LEU A C 1
ATOM 596 O O . LEU A 1 77 ? 9.186 -9.168 14.699 1.00 57.66 77 LEU A O 1
ATOM 600 N N . SER A 1 78 ? 9.547 -7.624 16.284 1.00 67.31 78 SER A N 1
ATOM 601 C CA . SER A 1 78 ? 9.418 -8.594 17.363 1.00 67.31 78 SER A CA 1
ATOM 602 C C . SER A 1 78 ? 7.973 -9.111 17.415 1.00 67.31 78 SER A C 1
ATOM 604 O O . SER A 1 78 ? 7.027 -8.358 17.175 1.00 67.31 78 SER A O 1
ATOM 60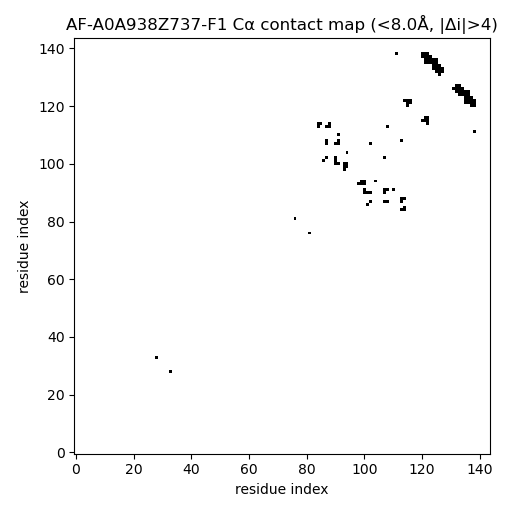6 N N . GLU A 1 79 ? 7.775 -10.393 17.741 1.00 74.56 79 GLU A N 1
ATOM 607 C CA . GLU A 1 79 ? 6.425 -10.972 17.903 1.00 74.56 79 GLU A CA 1
ATOM 608 C C . GLU A 1 79 ? 5.560 -10.140 18.872 1.00 74.56 79 GLU A C 1
ATOM 610 O O . GLU A 1 79 ? 4.357 -9.995 18.672 1.00 74.56 79 GLU A O 1
ATOM 615 N N . GLU A 1 80 ? 6.189 -9.507 19.870 1.00 78.50 80 GLU A N 1
ATOM 616 C CA . GLU A 1 80 ? 5.530 -8.601 20.814 1.00 78.50 80 GLU A CA 1
ATOM 617 C C . GLU A 1 80 ? 4.968 -7.334 20.148 1.00 78.50 80 GLU A C 1
ATOM 619 O O . GLU A 1 80 ? 3.851 -6.916 20.452 1.00 78.50 80 GLU A O 1
ATOM 624 N N . GLU A 1 81 ? 5.715 -6.699 19.242 1.00 79.00 81 GLU A N 1
ATOM 625 C CA . GLU A 1 81 ? 5.240 -5.520 18.506 1.00 79.00 81 GLU A CA 1
ATOM 626 C C . GLU A 1 81 ? 4.106 -5.890 17.556 1.00 79.00 81 GLU A C 1
ATOM 628 O O . GLU A 1 81 ? 3.097 -5.186 17.489 1.00 79.00 81 GLU A O 1
ATOM 633 N N . ARG A 1 82 ? 4.224 -7.036 16.881 1.00 82.19 82 ARG A N 1
ATOM 634 C CA . ARG A 1 82 ? 3.168 -7.562 16.016 1.00 82.19 82 ARG A CA 1
ATOM 635 C C . ARG A 1 82 ? 1.877 -7.805 16.793 1.00 82.19 82 ARG A C 1
ATOM 637 O O . ARG A 1 82 ? 0.805 -7.411 16.337 1.00 82.19 82 ARG A O 1
ATOM 644 N N . GLU A 1 83 ? 1.967 -8.440 17.957 1.00 86.31 83 GLU A N 1
ATOM 645 C CA . GLU A 1 83 ? 0.802 -8.714 18.796 1.00 86.31 83 GLU A CA 1
ATOM 646 C C . GLU A 1 83 ? 0.146 -7.422 19.293 1.00 86.31 83 GLU A C 1
ATOM 648 O O . GLU A 1 83 ? -1.079 -7.309 19.246 1.00 86.31 83 GLU A O 1
ATOM 653 N N . ARG A 1 84 ? 0.938 -6.411 19.674 1.00 86.88 84 ARG A N 1
ATOM 654 C CA . ARG A 1 84 ? 0.424 -5.086 20.061 1.00 86.88 84 ARG A CA 1
ATOM 655 C C . ARG A 1 84 ? -0.322 -4.391 18.927 1.00 86.88 84 ARG A C 1
ATOM 657 O O . ARG A 1 84 ? -1.420 -3.890 19.154 1.00 86.88 84 ARG A O 1
ATOM 664 N N . ILE A 1 85 ? 0.240 -4.387 17.719 1.00 87.62 85 ILE A N 1
ATOM 665 C CA . ILE A 1 85 ? -0.392 -3.770 16.542 1.00 87.62 85 ILE A CA 1
ATOM 666 C C . ILE A 1 85 ? -1.716 -4.477 16.214 1.00 87.62 85 ILE A C 1
ATOM 668 O O . ILE A 1 85 ? -2.732 -3.827 15.969 1.00 87.62 85 ILE A O 1
ATOM 672 N N . LEU A 1 86 ? -1.742 -5.812 16.265 1.00 90.31 86 LEU A N 1
ATOM 673 C CA . LEU A 1 86 ? -2.967 -6.582 16.038 1.00 90.31 86 LEU A CA 1
ATOM 674 C C . LEU A 1 86 ? -4.009 -6.375 17.142 1.00 90.31 86 LEU A C 1
ATOM 676 O O . LEU A 1 86 ? -5.203 -6.344 16.849 1.00 90.31 86 LEU A O 1
ATOM 680 N N . LEU A 1 87 ? -3.584 -6.231 18.399 1.00 91.38 87 LEU A N 1
ATOM 681 C CA . LEU A 1 87 ? -4.469 -5.939 19.525 1.00 91.38 87 LEU A CA 1
ATOM 682 C C . LEU A 1 87 ? -5.155 -4.576 19.364 1.00 91.38 87 LEU A C 1
ATOM 684 O O . LEU A 1 87 ? -6.369 -4.487 19.549 1.00 91.38 87 LEU A O 1
ATOM 688 N N . GLN A 1 88 ? -4.398 -3.545 18.978 1.00 91.69 88 GLN A N 1
ATOM 689 C CA . GLN A 1 88 ? -4.936 -2.216 18.669 1.00 91.69 88 GLN A CA 1
ATOM 690 C C . GLN A 1 88 ? -5.978 -2.290 17.546 1.00 91.69 88 GLN A C 1
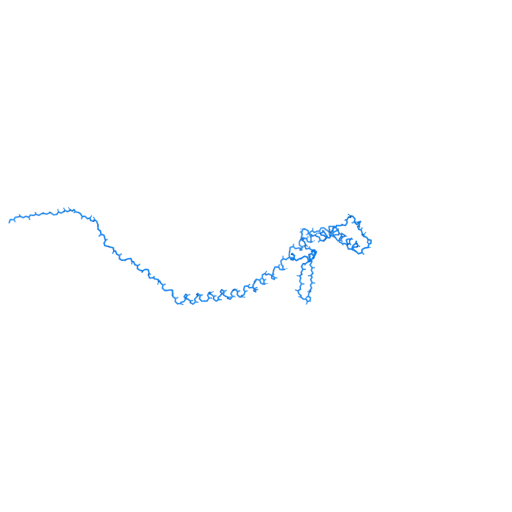ATOM 692 O O . GLN A 1 88 ? -7.109 -1.837 17.727 1.00 91.69 88 GLN A O 1
ATOM 697 N N . ALA A 1 89 ? -5.651 -2.972 16.444 1.00 92.19 89 ALA A N 1
ATOM 698 C CA . ALA A 1 89 ? -6.560 -3.118 15.310 1.00 92.19 89 ALA A CA 1
ATOM 699 C C . ALA A 1 89 ? -7.845 -3.888 15.669 1.00 92.19 89 ALA A C 1
ATOM 701 O O . ALA A 1 89 ? -8.936 -3.519 15.229 1.00 92.19 89 ALA A O 1
ATOM 702 N N . ARG A 1 90 ? -7.746 -4.944 16.489 1.00 92.31 90 ARG A N 1
ATOM 703 C CA . ARG A 1 90 ? -8.916 -5.688 16.987 1.00 92.31 90 ARG A CA 1
ATOM 704 C C . ARG A 1 90 ? -9.792 -4.826 17.885 1.00 92.31 90 ARG A C 1
ATOM 706 O O . ARG A 1 90 ? -10.987 -4.727 17.628 1.00 92.31 90 ARG A O 1
ATOM 713 N N . SER A 1 91 ? -9.187 -4.146 18.855 1.00 92.75 91 SER A N 1
ATOM 714 C CA . SER A 1 91 ? -9.911 -3.273 19.782 1.00 92.75 91 SER A CA 1
ATOM 715 C C . SER A 1 91 ? -10.621 -2.137 19.044 1.00 92.75 91 SER A C 1
ATOM 717 O O . SER A 1 91 ? -11.764 -1.818 19.353 1.00 92.75 91 SER A O 1
ATOM 719 N N . PHE A 1 92 ? -9.989 -1.560 18.017 1.00 91.94 92 PHE A N 1
ATOM 720 C CA . PHE A 1 92 ? -10.623 -0.556 17.164 1.00 91.94 92 PHE A CA 1
ATOM 721 C C . PHE A 1 92 ? -11.839 -1.115 16.408 1.00 91.94 92 PHE A C 1
ATOM 723 O O . PHE A 1 92 ? -12.890 -0.474 16.364 1.00 91.9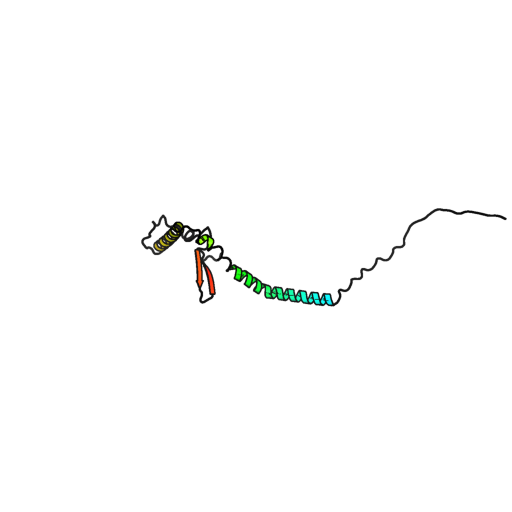4 92 PHE A O 1
ATOM 730 N N . ASN A 1 93 ? -11.736 -2.326 15.850 1.00 92.44 93 ASN A N 1
ATOM 731 C CA . ASN A 1 93 ? -12.858 -2.981 15.172 1.00 92.44 93 ASN A CA 1
ATOM 732 C C . ASN A 1 93 ? -14.015 -3.295 16.133 1.00 92.44 93 ASN A C 1
ATOM 734 O O . ASN A 1 93 ? -15.172 -3.076 15.778 1.00 92.44 93 ASN A O 1
ATOM 738 N N . GLU A 1 94 ? -13.714 -3.756 17.347 1.00 92.50 94 GLU A N 1
ATOM 739 C CA . GLU A 1 94 ? -14.699 -3.989 18.413 1.00 92.50 94 GLU A CA 1
ATOM 740 C C . GLU A 1 94 ? -15.392 -2.683 18.819 1.00 92.50 94 GLU A C 1
ATOM 742 O O . GLU A 1 94 ? -16.620 -2.626 18.901 1.00 92.50 94 GLU A O 1
ATOM 747 N N . GLN A 1 95 ? -14.623 -1.600 18.983 1.00 91.25 95 GLN A N 1
ATOM 748 C CA . GLN A 1 95 ? -15.152 -0.273 19.294 1.00 91.25 95 GLN A CA 1
ATOM 749 C C . GLN A 1 95 ? -16.101 0.214 18.196 1.00 91.25 95 GLN A C 1
ATOM 751 O O . GLN A 1 95 ? -17.176 0.740 18.490 1.00 91.25 95 GLN A O 1
ATOM 756 N N . LEU A 1 96 ? -15.719 0.024 16.931 1.00 91.44 96 LEU A N 1
ATOM 757 C CA . LEU A 1 96 ? -16.522 0.403 15.771 1.00 91.44 96 LEU A CA 1
ATOM 758 C C . LEU A 1 96 ? -17.799 -0.443 15.653 1.00 91.44 96 LEU A C 1
ATOM 760 O O . LEU A 1 96 ? -18.843 0.074 15.254 1.00 91.44 96 LEU A O 1
ATOM 764 N N . ALA A 1 97 ? -17.729 -1.722 16.025 1.00 91.81 97 ALA A N 1
ATOM 765 C CA . ALA A 1 97 ? -18.870 -2.632 16.079 1.00 91.81 97 ALA A CA 1
ATOM 766 C C . ALA A 1 97 ? -19.798 -2.378 17.286 1.00 91.81 97 ALA A C 1
ATOM 768 O O . ALA A 1 97 ? -20.925 -2.875 17.307 1.00 91.81 97 ALA A O 1
ATOM 769 N N . GLY A 1 98 ? -19.359 -1.586 18.272 1.00 88.75 98 GLY A N 1
ATOM 770 C CA . GLY A 1 98 ? -20.085 -1.351 19.523 1.00 88.75 98 GLY A CA 1
ATOM 771 C C . GLY A 1 98 ? -20.016 -2.531 20.498 1.00 88.75 98 GLY A C 1
ATOM 772 O O . GLY A 1 98 ? -20.888 -2.669 21.359 1.00 88.75 98 GLY A O 1
ATOM 773 N N . GLU A 1 99 ? -19.013 -3.392 20.347 1.00 89.81 99 GLU A N 1
ATOM 774 C CA . GLU A 1 99 ? -18.758 -4.541 21.210 1.00 89.81 99 GLU A CA 1
ATOM 775 C C . GLU A 1 99 ? -17.897 -4.151 22.423 1.00 89.81 99 GLU A C 1
ATOM 777 O O . GLU A 1 99 ? -17.377 -3.037 22.524 1.00 89.81 99 GLU A O 1
ATOM 782 N N . ALA A 1 100 ? -17.790 -5.062 23.394 1.00 85.38 100 ALA A N 1
ATOM 783 C CA . ALA A 1 100 ? -16.904 -4.862 24.533 1.00 85.38 100 ALA A CA 1
ATOM 784 C C . ALA A 1 100 ? -15.451 -4.967 24.058 1.00 85.38 100 ALA A C 1
ATOM 786 O O . ALA A 1 100 ? -15.036 -6.032 23.615 1.00 85.38 100 ALA A O 1
ATOM 787 N N . THR A 1 101 ? -14.709 -3.868 24.162 1.00 84.94 101 THR A N 1
ATOM 788 C CA . THR A 1 101 ? -13.335 -3.773 23.673 1.00 84.94 101 THR A CA 1
ATOM 789 C C . THR A 1 101 ? -12.336 -4.403 24.639 1.00 84.94 101 THR A C 1
ATOM 791 O O . THR A 1 101 ? -12.434 -4.214 25.857 1.00 84.94 101 THR A O 1
ATOM 794 N N . GLU A 1 102 ? -11.335 -5.109 24.110 1.00 83.19 102 GLU A N 1
ATOM 795 C CA . GLU A 1 102 ? -10.215 -5.627 24.915 1.00 83.19 102 GLU A CA 1
ATOM 796 C C . GLU A 1 102 ? -9.380 -4.493 25.538 1.00 83.19 102 GLU A C 1
ATOM 798 O O . GLU A 1 102 ? -8.924 -4.602 26.681 1.00 83.19 102 GLU A O 1
ATOM 803 N N . LEU A 1 103 ? -9.222 -3.380 24.814 1.00 84.25 103 LEU A N 1
ATOM 804 C CA . LEU A 1 103 ? -8.611 -2.152 25.317 1.00 84.25 103 LEU A CA 1
ATOM 805 C C . LEU A 1 103 ? -9.666 -1.122 25.752 1.00 84.25 103 LEU A C 1
ATOM 807 O O . LEU A 1 103 ? -10.733 -1.017 25.145 1.00 84.25 103 LEU A O 1
ATOM 811 N N . PRO A 1 104 ? -9.381 -0.299 26.774 1.00 84.75 104 PRO A N 1
ATOM 812 C CA . PRO A 1 104 ? -10.202 0.862 27.101 1.00 84.75 104 PRO A CA 1
ATOM 813 C C . PRO A 1 104 ? -10.310 1.823 25.910 1.00 84.75 104 PRO A C 1
ATOM 815 O O . PRO A 1 104 ? -9.313 2.095 25.246 1.00 84.75 104 PRO A O 1
ATOM 818 N N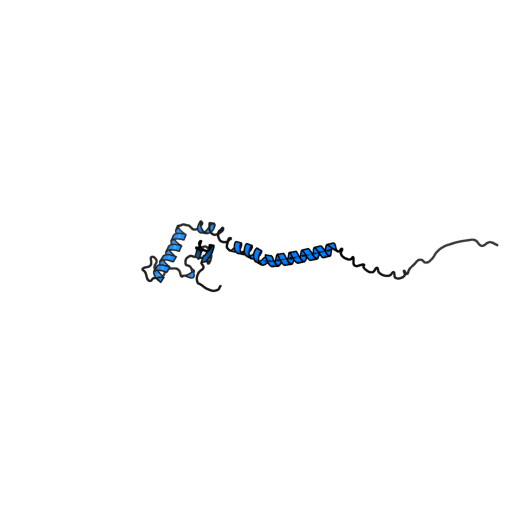 . ALA A 1 105 ? -11.502 2.371 25.652 1.00 81.31 105 ALA A N 1
ATOM 819 C CA . ALA A 1 105 ? -11.763 3.222 24.483 1.00 81.31 105 ALA A CA 1
ATOM 820 C C . ALA A 1 105 ? -10.891 4.493 24.402 1.00 81.31 105 ALA A C 1
ATOM 822 O O . ALA A 1 105 ? -10.742 5.072 23.331 1.00 81.31 105 ALA A O 1
ATOM 823 N N . ASP A 1 106 ? -10.326 4.936 25.524 1.00 85.31 106 ASP A N 1
ATOM 824 C CA . ASP A 1 106 ? -9.382 6.051 25.632 1.00 85.31 106 ASP A CA 1
ATOM 825 C C . ASP A 1 106 ? -7.936 5.680 25.258 1.00 85.31 106 ASP A C 1
ATOM 827 O O . ASP A 1 106 ? -7.115 6.571 25.054 1.00 85.31 106 ASP A O 1
ATOM 831 N N . GLN A 1 107 ? -7.621 4.386 25.170 1.00 86.50 107 GLN A N 1
ATOM 832 C CA . GLN A 1 107 ? -6.292 3.848 24.844 1.00 86.50 107 GLN A CA 1
ATOM 833 C C . GLN A 1 107 ? -6.210 3.256 23.432 1.00 86.50 107 GLN A C 1
ATOM 835 O O . GLN A 1 107 ? -5.138 2.811 23.014 1.00 86.50 107 GLN A O 1
ATOM 840 N N . ILE A 1 108 ? -7.334 3.224 22.715 1.00 88.25 108 ILE A N 1
ATOM 841 C CA . ILE A 1 108 ? -7.393 2.758 21.332 1.00 88.25 108 ILE A CA 1
ATOM 842 C C . ILE A 1 108 ? -6.872 3.870 20.425 1.00 88.25 108 ILE A C 1
ATOM 844 O O . ILE A 1 108 ? -7.340 5.010 20.474 1.00 88.25 108 ILE A O 1
ATOM 848 N N . GLU A 1 109 ? -5.888 3.531 19.600 1.00 89.56 109 GLU A N 1
ATOM 849 C CA . GLU A 1 109 ? -5.305 4.471 18.649 1.00 89.56 109 GLU A CA 1
ATOM 850 C C . GLU A 1 109 ? -6.309 4.863 17.545 1.00 89.56 109 GLU A C 1
ATOM 852 O O . GLU A 1 109 ? -7.193 4.082 17.173 1.00 89.56 109 GLU A O 1
ATOM 857 N N . PRO A 1 110 ? -6.209 6.082 16.996 1.00 89.56 110 PRO A N 1
ATOM 858 C CA . PRO A 1 110 ? -7.079 6.523 15.914 1.00 89.56 110 PRO A CA 1
ATOM 859 C C . PRO A 1 110 ? -6.808 5.752 14.611 1.00 89.56 110 PRO A C 1
ATOM 861 O O . PRO A 1 110 ? -5.748 5.157 14.423 1.00 89.56 110 PRO A O 1
ATOM 864 N N . TYR A 1 111 ? -7.784 5.766 13.695 1.00 89.50 111 TYR A N 1
ATOM 865 C CA . TYR A 1 111 ? -7.763 4.993 12.441 1.00 89.50 111 TYR A CA 1
ATOM 866 C C . TYR A 1 111 ? -6.482 5.177 11.611 1.00 89.50 111 TYR A C 1
ATOM 868 O O . TYR A 1 111 ? -5.968 4.214 11.053 1.00 89.50 111 TYR A O 1
ATOM 876 N N . ASP A 1 112 ? -5.964 6.401 11.550 1.00 87.38 112 ASP A N 1
ATOM 877 C CA . ASP A 1 112 ? -4.759 6.779 10.809 1.00 87.38 112 ASP A CA 1
ATOM 878 C C . ASP A 1 112 ? -3.469 6.200 11.393 1.00 87.38 112 ASP A C 1
ATOM 880 O O . ASP A 1 112 ? -2.437 6.309 10.751 1.00 87.38 112 ASP A O 1
ATOM 884 N N . GLN A 1 113 ? -3.503 5.609 12.587 1.00 87.19 113 GLN A N 1
ATOM 885 C CA . GLN A 1 113 ? -2.349 4.972 13.234 1.00 87.19 113 GLN A CA 1
ATOM 886 C C . GLN A 1 113 ? -2.474 3.444 13.272 1.00 87.19 113 GLN A C 1
ATOM 888 O O . GLN A 1 113 ? -1.494 2.740 13.513 1.00 87.19 113 GLN A O 1
ATOM 893 N N . GLN A 1 114 ? -3.658 2.913 12.956 1.00 88.81 114 GLN A N 1
ATOM 894 C CA . GLN A 1 114 ? -3.900 1.476 12.916 1.00 88.81 114 GLN A CA 1
ATOM 895 C C . GLN A 1 114 ? -3.120 0.816 11.774 1.00 88.81 114 GLN A C 1
ATOM 897 O O . GLN A 1 114 ? -3.152 1.293 10.643 1.00 88.81 114 GLN A O 1
ATOM 902 N N . LEU A 1 115 ? -2.478 -0.325 12.056 1.00 87.75 115 LEU A N 1
ATOM 903 C CA . LEU A 1 115 ? -1.757 -1.151 11.070 1.00 87.75 115 LEU A CA 1
ATOM 904 C C . LEU A 1 115 ? -0.648 -0.414 10.288 1.00 87.75 115 LEU A C 1
ATOM 906 O O . LEU A 1 115 ? -0.366 -0.773 9.146 1.00 87.75 115 LEU A O 1
ATOM 910 N N . ILE A 1 116 ? -0.003 0.593 10.885 1.00 79.88 116 ILE A N 1
ATOM 911 C CA . ILE A 1 116 ? 1.166 1.251 10.285 1.00 79.88 116 ILE A CA 1
ATOM 912 C C . ILE A 1 116 ? 2.456 0.525 10.673 1.00 79.88 116 ILE A C 1
ATOM 914 O O . ILE A 1 116 ? 2.730 0.297 11.852 1.00 79.88 116 ILE A O 1
ATOM 918 N N . PHE A 1 117 ? 3.295 0.246 9.674 1.00 71.50 117 PHE A N 1
ATOM 919 C CA . PHE A 1 117 ? 4.624 -0.341 9.845 1.00 71.50 117 PHE A CA 1
ATOM 920 C C . PHE A 1 117 ? 5.685 0.621 9.310 1.00 71.50 117 PHE A C 1
ATOM 922 O O . PHE A 1 117 ? 5.586 1.088 8.183 1.00 71.50 117 PHE A O 1
ATOM 929 N N . ASP A 1 118 ? 6.694 0.944 10.123 1.00 66.88 118 ASP A N 1
ATOM 930 C CA . ASP A 1 118 ? 7.877 1.726 9.713 1.00 66.88 118 ASP A CA 1
ATOM 931 C C . ASP A 1 118 ? 7.580 3.037 8.943 1.00 66.88 118 ASP A C 1
ATOM 933 O O . ASP A 1 118 ? 8.346 3.475 8.086 1.00 66.88 118 ASP A O 1
ATOM 937 N N . ARG A 1 119 ? 6.459 3.700 9.273 1.00 61.19 119 ARG A N 1
ATOM 938 C CA . ARG A 1 119 ? 5.977 4.937 8.621 1.00 61.19 119 ARG A CA 1
ATOM 939 C C . ARG A 1 119 ? 5.582 4.776 7.145 1.00 61.19 119 ARG A C 1
ATOM 941 O O . ARG A 1 119 ? 5.465 5.785 6.447 1.00 61.19 119 ARG A O 1
ATOM 948 N N . ASP A 1 120 ? 5.360 3.551 6.679 1.00 69.19 120 ASP A N 1
ATOM 949 C CA . ASP A 1 120 ? 4.744 3.273 5.384 1.00 69.19 120 ASP A CA 1
ATOM 950 C C . ASP A 1 120 ? 3.213 3.447 5.500 1.00 69.19 120 ASP A C 1
ATOM 952 O O . ASP A 1 120 ? 2.611 2.873 6.413 1.00 69.19 120 ASP A O 1
ATOM 956 N N . PRO A 1 121 ? 2.559 4.238 4.624 1.00 68.44 121 PRO A N 1
ATOM 957 C CA . PRO A 1 121 ? 1.096 4.335 4.587 1.00 68.44 121 PRO A CA 1
ATOM 958 C C . PRO A 1 121 ? 0.399 3.033 4.145 1.00 68.44 121 PRO A C 1
ATOM 960 O O . PRO A 1 121 ? -0.831 2.960 4.158 1.00 68.44 121 PRO A O 1
ATOM 963 N N . MET A 1 122 ? 1.142 2.020 3.694 1.00 80.75 122 MET A N 1
ATOM 964 C CA . MET A 1 122 ? 0.600 0.725 3.289 1.00 80.75 122 MET A CA 1
ATOM 965 C C . MET A 1 122 ? 0.210 -0.132 4.507 1.00 80.75 122 MET A C 1
ATOM 967 O O . MET A 1 122 ? 1.062 -0.543 5.291 1.00 80.75 122 MET A O 1
ATOM 971 N N . MET A 1 123 ? -1.077 -0.482 4.618 1.00 86.12 123 MET A N 1
ATOM 972 C CA . MET A 1 123 ? -1.593 -1.391 5.655 1.00 86.12 123 MET A CA 1
ATOM 973 C C . MET A 1 123 ? -1.322 -2.862 5.335 1.00 86.12 123 MET A C 1
ATOM 975 O O . MET A 1 123 ? -1.056 -3.675 6.220 1.00 86.12 123 MET A O 1
ATOM 979 N N . SER A 1 124 ? -1.510 -3.246 4.072 1.00 87.06 124 SER A N 1
ATOM 980 C CA . SER A 1 124 ? -1.472 -4.644 3.636 1.00 87.06 124 SER A CA 1
ATOM 981 C C . SER A 1 124 ? -1.364 -4.734 2.113 1.00 87.06 124 SER A C 1
ATOM 983 O O . SER A 1 124 ? -1.313 -3.716 1.427 1.00 87.06 124 SER A O 1
ATOM 985 N N . TRP A 1 125 ? -1.380 -5.948 1.568 1.00 88.31 125 TRP A N 1
ATOM 986 C CA . TRP A 1 125 ? -1.588 -6.198 0.145 1.00 88.31 125 TRP A CA 1
ATOM 987 C C . TRP A 1 125 ? -2.739 -7.190 -0.042 1.00 88.31 125 TRP A C 1
ATOM 989 O O . TRP A 1 125 ? -2.976 -8.059 0.798 1.00 88.31 125 TRP A O 1
ATOM 999 N N . VAL A 1 126 ? -3.447 -7.081 -1.165 1.00 90.50 126 VAL A N 1
ATOM 1000 C CA . VAL A 1 126 ? -4.434 -8.069 -1.606 1.00 90.50 126 VAL A CA 1
ATOM 1001 C C . VAL A 1 126 ? -3.910 -8.812 -2.821 1.00 90.50 126 VAL A C 1
ATOM 1003 O O . VAL A 1 126 ? -3.450 -8.200 -3.782 1.00 90.50 126 VAL A O 1
ATOM 1006 N N . GLU A 1 127 ? -4.010 -10.136 -2.780 1.00 91.56 127 GLU A N 1
ATOM 1007 C CA . GLU A 1 127 ? -3.695 -11.017 -3.899 1.00 91.56 127 GLU A CA 1
ATOM 1008 C C . GLU A 1 127 ? -4.983 -11.686 -4.392 1.00 91.56 127 GLU A C 1
ATOM 1010 O O . GLU A 1 127 ? -5.733 -12.279 -3.613 1.00 91.56 127 GLU A O 1
ATOM 1015 N N . ILE A 1 128 ? -5.250 -11.589 -5.695 1.00 94.00 128 ILE A N 1
ATOM 1016 C CA . ILE A 1 128 ? -6.401 -12.210 -6.357 1.00 94.00 128 ILE A CA 1
ATOM 1017 C C . ILE A 1 128 ? -5.884 -13.091 -7.506 1.00 94.00 128 ILE A C 1
ATOM 1019 O O . ILE A 1 128 ? -5.840 -12.651 -8.661 1.00 94.00 128 ILE A O 1
ATOM 1023 N N . PRO A 1 129 ? -5.527 -14.362 -7.224 1.00 93.12 129 PRO A N 1
ATOM 1024 C CA . PRO A 1 129 ? -4.856 -15.233 -8.194 1.00 93.12 129 PRO A CA 1
ATOM 1025 C C . PRO A 1 129 ? -5.672 -15.504 -9.461 1.00 93.12 129 PRO A C 1
ATOM 1027 O O . PRO A 1 129 ? -5.121 -15.682 -10.541 1.00 93.12 129 PRO A O 1
ATOM 1030 N N . SER A 1 130 ? -7.005 -15.518 -9.358 1.00 94.38 130 SER A N 1
ATOM 1031 C CA . SER A 1 130 ? -7.895 -15.811 -10.490 1.00 94.38 130 SER A CA 1
ATOM 1032 C C . SER A 1 130 ? -7.849 -14.770 -11.611 1.00 94.38 130 SER A C 1
ATOM 1034 O O . SER A 1 130 ? -8.275 -15.069 -12.724 1.00 94.38 130 SER A O 1
ATOM 1036 N N . ILE A 1 131 ? -7.390 -13.554 -11.311 1.00 93.50 131 ILE A N 1
ATOM 1037 C CA . ILE A 1 131 ? -7.260 -12.450 -12.272 1.00 93.50 131 ILE A CA 1
ATOM 1038 C C . ILE A 1 131 ? -5.826 -11.909 -12.351 1.00 93.50 131 ILE A C 1
ATOM 1040 O O . ILE A 1 131 ? -5.618 -10.896 -13.007 1.00 93.50 131 ILE A O 1
ATOM 1044 N N . ASP A 1 132 ? -4.864 -12.584 -11.711 1.00 91.00 132 ASP A N 1
ATOM 1045 C CA . ASP A 1 132 ? -3.444 -12.201 -11.673 1.00 91.00 132 ASP A CA 1
ATOM 1046 C C . ASP A 1 132 ? -3.216 -10.759 -11.177 1.00 91.00 132 ASP A C 1
ATOM 1048 O O . ASP A 1 132 ? -2.495 -9.965 -11.776 1.00 91.00 132 ASP A O 1
ATOM 1052 N N . VAL A 1 133 ? -3.898 -10.396 -10.084 1.00 91.75 133 VAL A N 1
ATOM 1053 C CA . VAL A 1 133 ? -3.818 -9.057 -9.485 1.00 91.75 133 VAL A CA 1
ATOM 1054 C C . VAL A 1 133 ? -3.183 -9.134 -8.103 1.00 91.75 133 VAL A C 1
ATOM 1056 O O . VAL A 1 133 ? -3.634 -9.900 -7.253 1.00 91.75 133 VAL A O 1
ATOM 1059 N N . SER A 1 134 ? -2.186 -8.284 -7.865 1.00 91.00 134 SER A N 1
ATOM 1060 C CA . SER A 1 134 ? -1.606 -8.016 -6.548 1.00 91.00 134 SER A CA 1
ATOM 1061 C C . SER A 1 134 ? -1.531 -6.506 -6.352 1.00 91.00 134 SER A C 1
ATOM 1063 O O . SER A 1 134 ? -0.878 -5.825 -7.143 1.00 91.00 134 SER A O 1
ATOM 1065 N N . MET A 1 135 ? -2.225 -5.970 -5.347 1.00 90.25 135 MET A N 1
ATOM 1066 C CA . MET A 1 135 ? -2.310 -4.522 -5.109 1.00 90.25 135 MET A CA 1
ATOM 1067 C C . MET A 1 135 ? -2.094 -4.177 -3.631 1.00 90.25 135 MET A C 1
ATOM 1069 O O . MET A 1 135 ? -2.591 -4.904 -2.768 1.00 90.25 135 MET A O 1
ATOM 1073 N N . PRO A 1 136 ? -1.395 -3.070 -3.323 1.00 89.44 136 PRO A N 1
ATOM 1074 C CA . PRO A 1 136 ? -1.292 -2.557 -1.962 1.00 89.44 136 PRO A CA 1
ATOM 1075 C C . PRO A 1 136 ? -2.639 -1.999 -1.477 1.00 89.44 136 PRO A C 1
ATOM 1077 O O . PRO A 1 136 ? -3.448 -1.498 -2.260 1.00 89.44 136 PRO A O 1
ATOM 1080 N N . ILE A 1 137 ? -2.874 -2.085 -0.170 1.00 88.12 137 ILE A N 1
ATOM 1081 C CA . ILE A 1 137 ? -4.015 -1.497 0.532 1.00 88.12 137 ILE A CA 1
ATOM 1082 C C . ILE A 1 137 ? -3.491 -0.347 1.395 1.00 88.12 137 ILE A C 1
ATOM 1084 O O . ILE A 1 137 ? -2.663 -0.565 2.279 1.00 88.12 137 ILE A O 1
ATOM 1088 N N . TYR A 1 138 ? -4.023 0.852 1.166 1.00 90.00 138 TYR A N 1
ATOM 1089 C CA . TYR A 1 138 ? -3.742 2.070 1.931 1.00 90.00 138 TYR A CA 1
ATOM 1090 C C . TYR A 1 138 ? -4.948 2.477 2.782 1.00 90.00 138 TYR A C 1
ATOM 1092 O O . TYR A 1 138 ? -6.062 1.988 2.571 1.00 90.00 138 TYR A O 1
ATOM 1100 N N . HIS A 1 139 ? -4.739 3.374 3.747 1.00 89.44 139 HIS A N 1
ATOM 1101 C CA . HIS A 1 139 ? -5.834 3.981 4.503 1.00 89.44 139 HIS A CA 1
ATOM 1102 C C . HIS A 1 139 ? -6.715 4.867 3.622 1.00 89.44 139 HIS A C 1
ATOM 1104 O O . HIS A 1 139 ? -6.242 5.588 2.746 1.00 89.44 139 HIS A O 1
ATOM 1110 N N . GLY A 1 140 ? -8.011 4.879 3.930 1.00 88.69 140 GLY A N 1
ATOM 1111 C CA . GLY A 1 140 ? -8.972 5.731 3.244 1.00 88.69 140 GLY A CA 1
ATOM 1112 C C . GLY A 1 140 ? -9.193 5.351 1.778 1.00 88.69 140 GLY A C 1
ATOM 1113 O O . GLY A 1 140 ? -8.945 4.233 1.342 1.00 88.69 140 GLY A O 1
ATOM 1114 N N . THR A 1 141 ? -9.767 6.292 1.034 1.00 89.31 141 THR A N 1
ATOM 1115 C CA . THR A 1 141 ? -10.117 6.150 -0.392 1.00 89.31 141 THR A CA 1
ATOM 1116 C C . THR A 1 141 ? -9.959 7.489 -1.121 1.00 89.31 141 THR A C 1
ATOM 1118 O O . THR A 1 141 ? -10.698 7.791 -2.056 1.00 89.31 141 THR A O 1
ATOM 1121 N N . SER A 1 142 ? -9.042 8.338 -0.643 1.00 86.88 142 SER A N 1
ATOM 1122 C CA . SER A 1 142 ? -8.713 9.599 -1.309 1.00 86.88 142 SER A CA 1
ATOM 1123 C C . SER A 1 142 ? -8.134 9.339 -2.698 1.00 86.88 142 SER A C 1
ATOM 1125 O O . SER A 1 142 ? -7.531 8.301 -2.939 1.00 86.88 142 SER A O 1
ATOM 1127 N N . GLU A 1 143 ? -8.308 10.299 -3.602 1.00 79.50 143 GLU A N 1
ATOM 1128 C CA . GLU A 1 143 ? -7.787 10.226 -4.976 1.00 79.50 143 GLU A CA 1
ATOM 1129 C C . GLU A 1 143 ? -6.274 10.519 -5.081 1.00 79.50 143 GLU A C 1
ATOM 1131 O O . GLU A 1 143 ? -5.755 10.607 -6.193 1.00 79.50 143 GLU A O 1
ATOM 1136 N N . GLU A 1 144 ? -5.593 10.723 -3.948 1.00 61.34 144 GLU A N 1
ATOM 1137 C CA . GLU A 1 144 ? -4.158 11.051 -3.881 1.00 61.34 144 GLU A CA 1
ATOM 1138 C C . GLU A 1 144 ? -3.243 9.845 -4.124 1.00 61.34 144 GLU A C 1
ATOM 1140 O O . GLU A 1 144 ? -3.583 8.731 -3.664 1.00 61.34 144 GLU A O 1
#